Protein AF-A0A7J5DVT0-F1 (afdb_monomer_lite)

Foldseek 3Di:
DPQDDDDDFQFWWKALDAPDPDPPPGDIFIWTFHDWDQDPVGIKTFTDTPNDTDIHDPVRIDTPGGDDPDDDDDDDPVSQVPDPPVDDDDDPDDD

Structure (mmCIF, N/CA/C/O backbone):
data_AF-A0A7J5DVT0-F1
#
_entry.id   AF-A0A7J5DVT0-F1
#
loop_
_atom_site.group_PDB
_atom_site.id
_atom_site.type_symbol
_atom_site.label_atom_id
_atom_site.label_alt_id
_atom_site.label_comp_id
_atom_site.label_asym_id
_atom_site.label_entity_id
_atom_site.label_seq_id
_atom_site.pdbx_PDB_ins_code
_atom_site.Cartn_x
_atom_site.Cartn_y
_atom_site.Cartn_z
_atom_site.occupancy
_atom_site.B_iso_or_equiv
_atom_site.auth_seq_id
_atom_site.auth_comp_id
_atom_site.auth_asym_id
_atom_site.auth_atom_id
_atom_site.pdbx_PDB_model_num
ATOM 1 N N . MET A 1 1 ? 20.791 -10.947 -8.272 1.00 46.62 1 MET A N 1
ATOM 2 C CA . MET A 1 1 ? 19.804 -10.140 -7.528 1.00 46.62 1 MET A CA 1
ATOM 3 C C . MET A 1 1 ? 18.719 -11.091 -7.071 1.00 46.62 1 MET A C 1
ATOM 5 O O . MET A 1 1 ? 18.254 -11.857 -7.905 1.00 46.62 1 MET A O 1
ATOM 9 N N . ALA A 1 2 ? 18.399 -11.128 -5.777 1.00 50.88 2 ALA A N 1
ATOM 10 C CA . ALA A 1 2 ? 17.214 -11.856 -5.331 1.00 50.88 2 ALA A CA 1
ATOM 11 C C . ALA A 1 2 ? 15.992 -11.207 -5.996 1.00 50.88 2 ALA A C 1
ATOM 13 O O . ALA A 1 2 ? 15.929 -9.979 -6.068 1.00 50.88 2 ALA A O 1
ATOM 14 N N . ALA A 1 3 ? 15.091 -12.014 -6.554 1.00 62.50 3 ALA A N 1
ATOM 15 C CA . ALA A 1 3 ? 13.854 -11.496 -7.120 1.00 62.50 3 ALA A CA 1
ATOM 16 C C . ALA A 1 3 ? 13.065 -10.829 -5.987 1.00 62.50 3 ALA A C 1
ATOM 18 O O . ALA A 1 3 ? 12.808 -11.453 -4.961 1.00 62.50 3 ALA A O 1
ATOM 19 N N . MET A 1 4 ? 12.760 -9.544 -6.147 1.00 70.31 4 MET A N 1
ATOM 20 C CA . MET A 1 4 ? 11.985 -8.790 -5.172 1.00 70.31 4 MET A CA 1
ATOM 21 C C . MET A 1 4 ? 10.550 -9.307 -5.209 1.00 70.31 4 MET A C 1
ATOM 23 O O . MET A 1 4 ? 9.875 -9.208 -6.238 1.00 70.31 4 MET A O 1
ATOM 27 N N . GLU A 1 5 ? 10.105 -9.910 -4.111 1.00 81.38 5 GLU A N 1
ATOM 28 C CA . GLU A 1 5 ? 8.743 -10.420 -4.029 1.00 81.38 5 GLU A CA 1
ATOM 29 C C . GLU A 1 5 ? 7.743 -9.255 -4.041 1.00 81.38 5 GLU A C 1
ATOM 31 O O . GLU A 1 5 ? 7.958 -8.237 -3.374 1.00 81.38 5 GLU A O 1
ATOM 36 N N . PRO A 1 6 ? 6.642 -9.367 -4.804 1.00 86.94 6 PRO A N 1
ATOM 37 C CA . PRO A 1 6 ? 5.652 -8.311 -4.847 1.00 86.94 6 PRO A CA 1
ATOM 38 C C . PRO A 1 6 ? 4.920 -8.173 -3.515 1.00 86.94 6 PRO A C 1
ATOM 40 O O . PRO A 1 6 ? 4.526 -9.175 -2.912 1.00 86.94 6 PRO A O 1
ATOM 43 N N . LEU A 1 7 ? 4.581 -6.937 -3.141 1.00 86.38 7 LEU A N 1
ATOM 44 C CA . LEU A 1 7 ? 3.630 -6.702 -2.055 1.00 86.38 7 LEU A CA 1
ATOM 45 C C . LEU A 1 7 ? 2.309 -7.412 -2.363 1.00 86.38 7 LEU A C 1
ATOM 47 O O . LEU A 1 7 ? 1.848 -7.453 -3.514 1.00 86.38 7 LEU A O 1
ATOM 51 N N . ALA A 1 8 ? 1.710 -8.009 -1.338 1.00 85.56 8 ALA A N 1
ATOM 52 C CA . ALA A 1 8 ? 0.425 -8.668 -1.490 1.00 85.56 8 ALA A CA 1
ATOM 53 C C . ALA A 1 8 ? -0.686 -7.630 -1.692 1.00 85.56 8 ALA A C 1
ATOM 55 O O . ALA A 1 8 ? -0.566 -6.457 -1.332 1.00 85.56 8 ALA A O 1
ATOM 56 N N . PHE A 1 9 ? -1.807 -8.080 -2.252 1.00 83.88 9 PHE A N 1
ATOM 57 C CA . PHE A 1 9 ? -3.017 -7.271 -2.225 1.00 83.88 9 PHE A CA 1
ATOM 58 C C . PHE A 1 9 ? -3.400 -6.965 -0.780 1.00 83.88 9 PHE A C 1
ATOM 60 O O . PHE A 1 9 ? -3.248 -7.798 0.113 1.00 83.88 9 PHE A O 1
ATOM 67 N N . PHE A 1 10 ? -3.889 -5.751 -0.578 1.00 84.12 10 PHE A N 1
ATOM 68 C CA . PHE A 1 10 ? -4.222 -5.178 0.714 1.00 84.12 10 PHE A CA 1
ATOM 69 C C . PHE A 1 10 ? -3.041 -5.027 1.679 1.00 84.12 10 PHE A C 1
ATOM 71 O O . PHE A 1 10 ? -3.254 -4.831 2.873 1.00 84.12 10 PHE A O 1
ATOM 78 N N . SER A 1 11 ? -1.795 -5.056 1.192 1.00 85.88 11 SER A N 1
ATOM 79 C CA . SER A 1 11 ? -0.653 -4.614 1.995 1.00 85.88 11 SER A CA 1
ATOM 80 C C . SER A 1 11 ? -0.881 -3.200 2.518 1.00 85.88 11 SER A C 1
ATOM 82 O O . SER A 1 11 ? -1.177 -2.290 1.742 1.00 85.88 11 SER A O 1
ATOM 84 N N . LEU A 1 12 ? -0.727 -3.032 3.829 1.00 88.44 12 LEU A N 1
ATOM 85 C CA . LEU A 1 12 ? -0.662 -1.729 4.465 1.00 88.44 12 LEU A CA 1
ATOM 86 C C . LEU A 1 12 ? 0.742 -1.175 4.242 1.00 88.44 12 LEU A C 1
ATOM 88 O O . LEU A 1 12 ? 1.729 -1.857 4.518 1.00 88.44 12 LEU A O 1
ATOM 92 N N . VAL A 1 13 ? 0.830 0.045 3.731 1.00 87.94 13 VAL A N 1
ATOM 93 C CA . VAL A 1 13 ? 2.097 0.672 3.360 1.00 87.94 13 VAL A CA 1
ATOM 94 C C . VAL A 1 13 ? 2.189 2.077 3.922 1.00 87.94 13 VAL A C 1
ATOM 96 O O . VAL A 1 13 ? 1.204 2.813 3.978 1.00 87.94 13 VAL A O 1
ATOM 99 N N . VAL A 1 14 ? 3.400 2.451 4.307 1.00 89.12 14 VAL A N 1
ATOM 100 C CA . VAL A 1 14 ? 3.781 3.825 4.606 1.00 89.12 14 VAL A CA 1
ATOM 101 C C . VAL A 1 14 ? 4.516 4.407 3.411 1.00 89.12 14 VAL A C 1
ATOM 103 O O . VAL A 1 14 ? 5.377 3.759 2.819 1.00 89.12 14 VAL A O 1
ATOM 106 N N . THR A 1 15 ? 4.176 5.643 3.063 1.00 86.25 15 THR A N 1
ATOM 107 C CA . THR A 1 15 ? 4.804 6.376 1.964 1.00 86.25 15 THR A CA 1
ATOM 108 C C . THR A 1 15 ? 4.864 7.871 2.261 1.00 86.25 15 THR A C 1
ATOM 110 O O . THR A 1 15 ? 4.145 8.373 3.123 1.00 86.25 15 THR A O 1
ATOM 113 N N . ARG A 1 16 ? 5.714 8.604 1.541 1.00 83.56 16 ARG A N 1
ATOM 114 C CA . ARG A 1 16 ? 5.796 10.076 1.583 1.00 83.56 16 ARG A CA 1
ATOM 115 C C . ARG A 1 16 ? 5.218 10.747 0.331 1.00 83.56 16 ARG A C 1
ATOM 117 O O . ARG A 1 16 ? 5.337 11.961 0.161 1.00 83.56 16 ARG A O 1
ATOM 124 N N . GLY A 1 17 ? 4.546 9.964 -0.514 1.00 76.00 17 GLY A N 1
ATOM 125 C CA . GLY A 1 17 ? 3.903 10.414 -1.746 1.00 76.00 17 GLY A CA 1
ATOM 126 C C . GLY A 1 17 ? 4.583 9.863 -3.006 1.00 76.00 17 GLY A C 1
ATOM 127 O O . GLY A 1 17 ? 5.715 9.388 -2.942 1.00 76.00 17 GLY A O 1
ATOM 128 N N . PRO A 1 18 ? 3.888 9.871 -4.151 1.00 72.25 18 PRO A N 1
ATOM 129 C CA . PRO A 1 18 ? 4.418 9.313 -5.391 1.00 72.25 18 PRO A CA 1
ATOM 130 C C . PRO A 1 18 ? 5.514 10.209 -5.980 1.00 72.25 18 PRO A C 1
ATOM 132 O O . PRO A 1 18 ? 5.461 11.438 -5.852 1.00 72.25 18 PRO A O 1
ATOM 135 N N . GLY A 1 19 ? 6.508 9.605 -6.627 1.00 68.38 19 GLY A N 1
ATOM 136 C CA . GLY A 1 19 ? 7.693 10.293 -7.141 1.00 68.38 19 GLY A CA 1
ATOM 137 C C . GLY A 1 19 ? 8.580 10.881 -6.038 1.00 68.38 19 GLY A C 1
ATOM 138 O O . GLY A 1 19 ? 9.367 11.793 -6.303 1.00 68.38 19 GLY A O 1
ATOM 139 N N . THR A 1 20 ? 8.431 10.424 -4.790 1.00 59.31 20 THR A N 1
ATOM 140 C CA . THR A 1 20 ? 9.198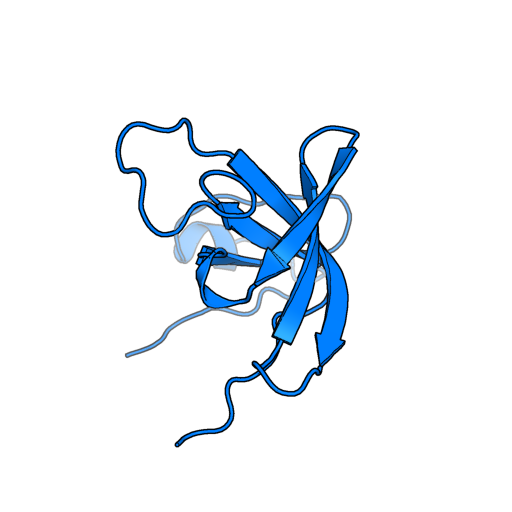 10.930 -3.646 1.00 59.31 20 THR A CA 1
ATOM 141 C C . THR A 1 20 ? 10.267 9.930 -3.251 1.00 59.31 20 THR A C 1
ATOM 143 O O . THR A 1 20 ? 10.212 9.261 -2.224 1.00 59.31 20 THR A O 1
ATOM 146 N N . HIS A 1 21 ? 11.315 9.871 -4.063 1.00 57.41 21 HIS A N 1
ATOM 147 C CA . HIS A 1 21 ? 12.575 9.335 -3.580 1.00 57.41 21 HIS A CA 1
ATOM 148 C C . HIS A 1 21 ? 13.125 10.291 -2.509 1.00 57.41 21 HIS A C 1
ATOM 150 O O . HIS A 1 21 ? 13.796 11.273 -2.810 1.00 57.41 21 HIS A O 1
ATOM 156 N N . VAL A 1 22 ? 12.796 9.993 -1.249 1.00 56.94 22 VAL A N 1
ATOM 157 C CA . VAL A 1 22 ? 13.476 10.481 -0.041 1.00 56.94 22 VAL A CA 1
ATOM 158 C C . VAL A 1 22 ? 13.429 12.008 0.153 1.00 56.94 22 VAL A C 1
ATOM 160 O O . VAL A 1 22 ? 14.456 12.677 0.205 1.00 56.94 22 VAL A O 1
ATOM 163 N N . ASP A 1 23 ? 12.231 12.566 0.340 1.00 62.06 23 ASP A N 1
ATOM 164 C CA . ASP A 1 23 ? 12.081 13.859 1.027 1.00 62.06 23 ASP A CA 1
ATOM 165 C C . ASP A 1 23 ? 11.712 13.593 2.501 1.00 62.06 23 ASP A C 1
ATOM 167 O O . ASP A 1 23 ? 10.567 13.219 2.780 1.00 62.06 23 ASP A O 1
ATOM 171 N N . PRO A 1 24 ? 12.656 13.714 3.454 1.00 65.12 24 PRO A N 1
ATOM 172 C CA . PRO A 1 24 ? 12.413 13.397 4.860 1.00 65.12 24 PRO A CA 1
ATOM 173 C C . PRO A 1 24 ? 11.432 14.361 5.544 1.00 65.12 24 PRO A C 1
ATOM 175 O O . PRO A 1 24 ? 10.901 14.014 6.605 1.00 65.12 24 PRO A O 1
ATOM 178 N N . ASP A 1 25 ? 11.138 15.512 4.935 1.00 72.12 25 ASP A N 1
ATOM 179 C CA . ASP A 1 25 ? 10.280 16.549 5.510 1.00 72.12 25 ASP A CA 1
ATOM 180 C C . ASP A 1 25 ? 8.821 16.440 5.037 1.00 72.12 25 ASP A C 1
ATOM 182 O O . ASP A 1 25 ? 7.925 17.071 5.606 1.00 72.12 25 ASP A O 1
ATOM 186 N N . LYS A 1 26 ? 8.535 15.594 4.036 1.00 69.94 26 LYS A N 1
ATOM 187 C CA . LYS A 1 26 ? 7.158 15.365 3.580 1.00 69.94 26 LYS A CA 1
ATOM 188 C C . LYS A 1 26 ? 6.331 14.584 4.600 1.00 69.94 26 LYS A C 1
ATOM 190 O O . LYS A 1 26 ? 6.816 13.574 5.115 1.00 69.94 26 LYS A O 1
ATOM 195 N N . PRO A 1 27 ? 5.066 14.972 4.843 1.00 73.56 27 PRO A N 1
ATOM 196 C CA . PRO A 1 27 ? 4.157 14.200 5.678 1.00 73.56 27 PRO A CA 1
ATOM 197 C C . PRO A 1 27 ? 4.061 12.741 5.226 1.00 73.56 27 PRO A C 1
ATOM 199 O O . PRO A 1 27 ? 4.007 12.446 4.032 1.00 73.56 27 PRO A O 1
ATOM 202 N N . VAL A 1 28 ? 4.024 11.834 6.199 1.00 82.69 28 VAL A N 1
ATOM 203 C CA . VAL A 1 28 ? 3.817 10.410 5.943 1.00 82.69 28 VAL A CA 1
ATOM 204 C C . VAL A 1 28 ? 2.332 10.146 5.709 1.00 82.69 28 VAL A C 1
ATOM 206 O O . VAL A 1 28 ? 1.479 10.636 6.449 1.00 82.69 28 VAL A O 1
ATOM 209 N N . ALA A 1 29 ? 2.038 9.337 4.699 1.00 84.56 29 ALA A N 1
ATOM 210 C CA . ALA A 1 29 ? 0.722 8.803 4.416 1.00 84.56 29 ALA A CA 1
ATOM 211 C C . ALA A 1 29 ? 0.690 7.290 4.653 1.00 84.56 29 ALA A C 1
ATOM 213 O O . ALA A 1 29 ? 1.671 6.580 4.419 1.00 84.56 29 ALA A O 1
ATOM 214 N N . LEU A 1 30 ? -0.473 6.815 5.091 1.00 87.56 30 LEU A N 1
ATOM 215 C CA . LEU A 1 30 ? -0.799 5.402 5.204 1.00 87.56 30 LEU A CA 1
ATOM 216 C C . LEU A 1 30 ? -1.693 5.019 4.026 1.00 87.56 30 LEU A C 1
ATOM 218 O O . LEU A 1 30 ? -2.675 5.712 3.746 1.00 87.56 30 LEU A O 1
ATOM 222 N N . GLY A 1 31 ? -1.359 3.927 3.349 1.00 89.00 31 GLY A N 1
ATOM 223 C CA . GLY A 1 31 ? -2.105 3.454 2.195 1.00 89.00 31 GLY A CA 1
ATOM 224 C C . GLY A 1 31 ? -2.290 1.948 2.173 1.00 89.00 31 GLY A C 1
ATOM 225 O O . GLY A 1 31 ? -1.640 1.212 2.914 1.00 89.00 31 GLY A O 1
ATOM 226 N N . VAL A 1 32 ? -3.189 1.495 1.305 1.00 90.00 32 VAL A N 1
ATOM 227 C CA . VAL A 1 32 ? -3.474 0.074 1.086 1.00 90.00 32 VAL A CA 1
ATOM 228 C C . VAL A 1 32 ? -3.258 -0.269 -0.382 1.00 90.00 32 VAL A C 1
ATOM 230 O O . VAL A 1 32 ? -3.817 0.385 -1.262 1.00 90.00 32 VAL A O 1
ATOM 233 N N . VAL A 1 33 ? -2.464 -1.302 -0.657 1.00 89.94 33 VAL A N 1
ATOM 234 C CA . VAL A 1 33 ? -2.214 -1.792 -2.020 1.00 89.94 33 VAL A CA 1
ATOM 235 C C . VAL A 1 33 ? -3.483 -2.435 -2.586 1.00 89.94 33 VAL A C 1
ATOM 237 O O . VAL A 1 33 ? -3.973 -3.428 -2.055 1.00 89.94 33 VAL A O 1
ATOM 240 N N . LEU A 1 34 ? -4.003 -1.905 -3.691 1.00 90.31 34 LEU A N 1
ATOM 241 C CA . LEU A 1 34 ? -5.170 -2.438 -4.407 1.00 90.31 34 LEU A CA 1
ATOM 242 C C . LEU A 1 34 ? -4.809 -3.113 -5.733 1.00 90.31 34 LEU A C 1
ATOM 244 O O . LEU A 1 34 ? -5.582 -3.918 -6.247 1.00 90.31 34 LEU A O 1
ATOM 248 N N . GLY A 1 35 ? -3.652 -2.778 -6.297 1.00 89.56 35 GLY A N 1
ATOM 249 C CA . GLY A 1 35 ? -3.195 -3.262 -7.593 1.00 89.56 35 GLY A CA 1
ATOM 250 C C . GLY A 1 35 ? -1.684 -3.391 -7.629 1.00 89.56 35 GLY A C 1
ATOM 251 O O . GLY A 1 35 ? -0.984 -2.665 -6.924 1.00 89.56 35 GLY A O 1
ATOM 252 N N . ARG A 1 36 ? -1.186 -4.301 -8.466 1.00 93.56 36 ARG A N 1
ATOM 253 C CA . ARG A 1 36 ? 0.242 -4.451 -8.746 1.00 93.56 36 ARG A CA 1
ATOM 254 C C . ARG A 1 36 ? 0.477 -4.846 -10.196 1.00 93.56 36 ARG A C 1
ATOM 256 O O . ARG A 1 36 ? -0.319 -5.596 -10.763 1.00 93.56 36 ARG A O 1
ATOM 263 N N . SER A 1 37 ? 1.571 -4.368 -10.764 1.00 92.44 37 SER A N 1
ATOM 264 C CA . SER A 1 37 ? 2.024 -4.697 -12.115 1.00 92.44 37 SER A CA 1
ATOM 265 C C . SER A 1 37 ? 3.540 -4.832 -12.136 1.00 92.44 37 SER A C 1
ATOM 267 O O . SER A 1 37 ? 4.230 -4.028 -11.514 1.00 92.44 37 SER A O 1
ATOM 269 N N . GLU A 1 38 ? 4.047 -5.823 -12.859 1.00 93.00 38 GLU A N 1
ATOM 270 C CA . GLU A 1 38 ? 5.480 -6.001 -13.098 1.00 93.00 38 GLU A CA 1
ATOM 271 C C . GLU A 1 38 ? 5.859 -5.299 -14.405 1.00 93.00 38 GLU A C 1
ATOM 273 O O . GLU A 1 38 ? 5.184 -5.481 -15.421 1.00 93.00 38 GLU A O 1
ATOM 278 N N . GLY A 1 39 ? 6.904 -4.476 -14.367 1.00 86.12 39 GLY A N 1
ATOM 279 C CA . GLY A 1 39 ? 7.501 -3.838 -15.536 1.00 86.12 39 GLY A CA 1
ATOM 280 C C . GLY A 1 39 ? 9.016 -4.026 -15.559 1.00 86.12 39 GLY A C 1
ATOM 281 O O . GLY A 1 39 ? 9.588 -4.653 -14.667 1.00 86.12 39 GLY A O 1
ATOM 282 N N . ASP A 1 40 ? 9.667 -3.450 -16.568 1.00 85.75 40 ASP A N 1
ATOM 283 C CA . ASP A 1 40 ? 11.115 -3.596 -16.783 1.00 85.75 40 ASP A CA 1
ATOM 284 C C . ASP A 1 40 ? 11.954 -3.059 -15.605 1.00 85.75 40 ASP A C 1
ATOM 286 O O . ASP A 1 40 ? 13.017 -3.599 -15.302 1.00 85.75 40 ASP A O 1
ATOM 290 N N . ASP A 1 41 ? 11.435 -2.050 -14.896 1.00 83.38 41 ASP A N 1
ATOM 291 C CA . ASP A 1 41 ? 12.067 -1.418 -13.729 1.00 83.38 41 ASP A CA 1
ATOM 292 C C . ASP A 1 41 ? 11.626 -2.037 -12.382 1.00 83.38 41 ASP A C 1
ATOM 294 O O . ASP A 1 41 ? 11.953 -1.522 -11.312 1.00 83.38 41 ASP A O 1
ATOM 298 N N . GLY A 1 42 ? 10.868 -3.140 -12.409 1.00 87.81 42 GLY A N 1
ATOM 299 C CA . GLY A 1 42 ? 10.357 -3.834 -11.225 1.00 87.81 42 GLY A CA 1
ATOM 300 C C . GLY A 1 42 ? 8.857 -3.640 -10.987 1.00 87.81 42 GLY A C 1
ATOM 301 O O . GLY A 1 42 ? 8.073 -3.419 -11.912 1.00 87.81 42 GLY A O 1
ATOM 302 N N . TRP A 1 43 ? 8.429 -3.781 -9.731 1.00 92.31 43 TRP A N 1
ATOM 303 C CA . TRP A 1 43 ? 7.010 -3.744 -9.372 1.00 92.31 43 TRP A CA 1
ATOM 304 C C . TRP A 1 43 ? 6.484 -2.319 -9.179 1.00 92.31 43 TRP A C 1
ATOM 306 O O . TRP A 1 43 ? 7.022 -1.549 -8.381 1.00 92.31 43 TRP A O 1
ATOM 316 N N . GLY A 1 44 ? 5.369 -2.021 -9.843 1.00 92.56 44 GLY A N 1
ATOM 317 C CA . GLY A 1 44 ? 4.526 -0.856 -9.593 1.00 92.56 44 GLY A CA 1
ATOM 318 C C . GLY A 1 44 ? 3.245 -1.234 -8.850 1.00 92.56 44 GLY A C 1
ATOM 319 O O . GLY A 1 44 ? 2.722 -2.341 -9.014 1.00 92.56 44 GLY A O 1
ATOM 320 N N . TYR A 1 45 ? 2.722 -0.308 -8.049 1.00 93.12 45 TYR A N 1
ATOM 321 C CA . TYR A 1 45 ? 1.578 -0.528 -7.165 1.00 93.12 45 TYR A CA 1
ATOM 322 C C . TYR A 1 45 ? 0.551 0.589 -7.282 1.00 93.12 45 TYR A C 1
ATOM 324 O O . TYR A 1 45 ? 0.903 1.765 -7.292 1.00 93.12 45 TYR A O 1
ATOM 332 N N .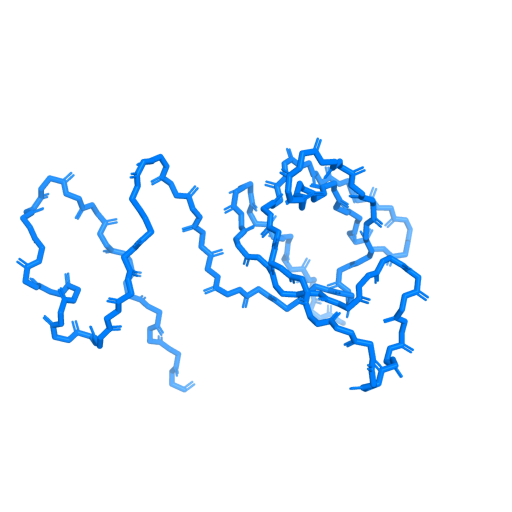 ALA A 1 46 ? -0.727 0.216 -7.300 1.00 93.25 46 ALA A N 1
ATOM 333 C CA . ALA A 1 46 ? -1.835 1.139 -7.094 1.00 93.25 46 ALA A CA 1
ATOM 334 C C . ALA A 1 46 ? -2.218 1.113 -5.609 1.00 93.25 46 ALA A C 1
ATOM 336 O O . ALA A 1 46 ? -2.605 0.062 -5.094 1.00 93.25 46 ALA A O 1
ATOM 337 N N . VAL A 1 47 ? -2.104 2.249 -4.924 1.00 91.81 47 VAL A N 1
ATOM 338 C CA . VAL A 1 47 ? -2.296 2.376 -3.475 1.00 91.81 47 VAL A CA 1
ATOM 339 C C . VAL A 1 47 ? -3.414 3.371 -3.185 1.00 91.81 47 VAL A C 1
ATOM 341 O O . VAL A 1 47 ? -3.373 4.511 -3.648 1.00 91.81 47 VAL A O 1
ATOM 344 N N . LEU A 1 48 ? -4.404 2.948 -2.400 1.00 88.94 48 LEU A N 1
ATOM 345 C CA . LEU A 1 48 ? -5.463 3.812 -1.886 1.00 88.94 48 LEU A CA 1
ATOM 346 C C . LEU A 1 48 ? -4.965 4.554 -0.645 1.00 88.94 48 LEU A C 1
ATOM 348 O O . LEU A 1 48 ? -4.581 3.918 0.335 1.00 88.94 48 LEU A O 1
ATOM 352 N N . ILE A 1 49 ? -5.005 5.884 -0.682 1.00 87.31 49 ILE A N 1
ATOM 353 C CA . ILE A 1 49 ? -4.692 6.773 0.439 1.00 87.31 49 ILE A CA 1
ATOM 354 C C . ILE A 1 49 ? -5.884 7.712 0.619 1.00 87.31 49 ILE A C 1
ATOM 356 O O . ILE A 1 49 ? -6.226 8.486 -0.279 1.00 87.31 49 ILE A O 1
ATOM 360 N N . GLY A 1 50 ? -6.539 7.635 1.778 1.00 83.62 50 GLY A N 1
ATOM 361 C CA . GLY A 1 50 ? -7.834 8.285 1.972 1.00 83.62 50 GLY A CA 1
ATOM 362 C C . GLY A 1 50 ? -8.851 7.767 0.950 1.00 83.62 50 GLY A C 1
ATOM 363 O O . GLY A 1 50 ? -9.150 6.578 0.923 1.00 83.62 50 GLY A O 1
ATOM 364 N N . GLU A 1 51 ? -9.351 8.655 0.092 1.00 82.94 51 GLU A N 1
ATOM 365 C CA . GLU A 1 51 ? -10.342 8.334 -0.950 1.00 82.94 51 GLU A CA 1
ATOM 366 C C . GLU A 1 51 ? -9.745 8.293 -2.369 1.00 82.94 51 GLU A C 1
ATOM 368 O O . GLU A 1 51 ? -10.468 8.108 -3.347 1.00 82.94 51 GLU A O 1
ATOM 373 N N . GLN A 1 52 ? -8.429 8.483 -2.508 1.00 83.81 52 GLN A N 1
ATOM 374 C CA . GLN A 1 52 ? -7.754 8.591 -3.803 1.00 83.81 52 GLN A CA 1
ATOM 375 C C . GLN A 1 52 ? -6.759 7.452 -4.015 1.00 83.81 52 GLN A C 1
ATOM 377 O O . GLN A 1 52 ? -6.101 6.995 -3.082 1.00 83.81 52 GLN A O 1
ATOM 382 N N . THR A 1 53 ? -6.647 6.992 -5.261 1.00 89.62 53 THR A N 1
ATOM 383 C CA . THR A 1 53 ? -5.677 5.963 -5.656 1.00 89.62 53 THR A CA 1
ATOM 384 C C . THR A 1 53 ? -4.493 6.608 -6.362 1.00 89.62 53 THR A C 1
ATOM 386 O O . THR A 1 53 ? -4.679 7.428 -7.261 1.00 89.62 53 THR A O 1
ATOM 389 N N . TYR A 1 54 ? -3.288 6.207 -5.976 1.00 90.31 54 TYR A N 1
ATOM 390 C CA . TYR A 1 54 ? -2.027 6.709 -6.513 1.00 90.31 54 TYR A CA 1
ATOM 391 C C . TYR A 1 54 ? -1.140 5.553 -6.972 1.00 90.31 54 TYR A C 1
ATOM 393 O O . TYR A 1 54 ? -1.272 4.433 -6.479 1.00 90.31 54 TYR A O 1
ATOM 401 N N . SER A 1 55 ? -0.228 5.838 -7.898 1.00 91.81 55 SER A N 1
ATOM 402 C CA . SER A 1 55 ? 0.743 4.866 -8.402 1.00 91.81 55 SER A CA 1
ATOM 403 C C . SER A 1 55 ? 2.102 5.068 -7.745 1.00 91.81 55 SER A C 1
ATOM 405 O O . SER A 1 55 ? 2.555 6.205 -7.634 1.00 91.81 55 SER A O 1
ATOM 407 N N . PHE A 1 56 ? 2.747 3.972 -7.357 1.00 91.62 56 PHE A N 1
ATOM 408 C CA . PHE A 1 56 ? 4.041 3.965 -6.676 1.00 91.62 56 PHE A CA 1
ATOM 409 C C . PHE A 1 56 ? 4.968 2.896 -7.239 1.00 91.62 56 PHE A C 1
ATOM 411 O O . PHE A 1 56 ? 4.508 1.815 -7.619 1.00 91.62 56 PHE A O 1
ATOM 418 N N . HIS A 1 57 ? 6.267 3.169 -7.220 1.00 91.31 57 HIS A N 1
ATOM 419 C CA . HIS A 1 57 ? 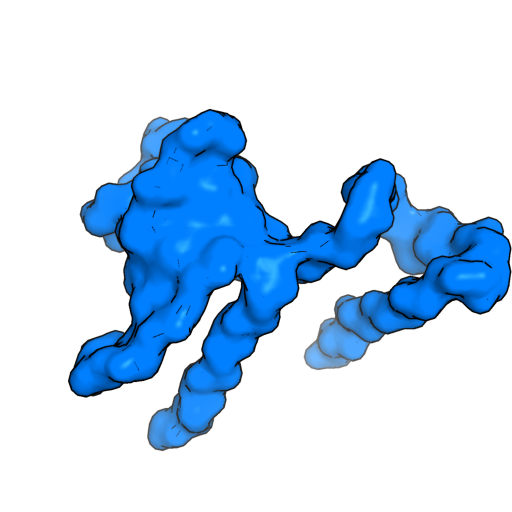7.298 2.143 -7.344 1.00 91.31 57 HIS A CA 1
ATOM 420 C C . HIS A 1 57 ? 7.504 1.420 -6.005 1.00 91.31 57 HIS A C 1
ATOM 422 O O . HIS A 1 57 ? 7.147 1.932 -4.942 1.00 91.31 57 HIS A O 1
ATOM 428 N N . HIS A 1 58 ? 8.038 0.196 -6.045 1.00 88.81 58 HIS A N 1
ATOM 429 C CA . HIS A 1 58 ? 8.228 -0.623 -4.841 1.00 88.81 58 HIS A CA 1
ATOM 430 C C . HIS A 1 58 ? 9.058 0.072 -3.753 1.00 88.81 58 HIS A C 1
ATOM 432 O O . HIS A 1 58 ? 8.746 -0.044 -2.574 1.00 88.81 58 HIS A O 1
ATOM 438 N N . ASP A 1 59 ? 10.100 0.798 -4.145 1.00 87.50 59 ASP A N 1
ATOM 439 C CA . ASP A 1 59 ? 11.028 1.500 -3.254 1.00 87.50 59 ASP A CA 1
ATOM 440 C C . ASP A 1 59 ? 10.434 2.747 -2.580 1.00 87.50 59 ASP A C 1
ATOM 442 O O . ASP A 1 59 ? 10.996 3.259 -1.611 1.00 87.50 59 ASP A O 1
ATOM 446 N N . GLU A 1 60 ? 9.267 3.203 -3.030 1.00 88.06 60 GLU A N 1
ATOM 447 C CA . GLU A 1 60 ? 8.519 4.309 -2.426 1.00 88.06 60 GLU A CA 1
ATOM 448 C C . GLU A 1 60 ? 7.564 3.849 -1.312 1.00 88.06 60 GLU A C 1
ATOM 450 O O . GLU A 1 60 ? 6.885 4.676 -0.683 1.00 88.06 60 GLU A O 1
ATOM 455 N N . LEU A 1 61 ? 7.480 2.533 -1.087 1.00 87.69 61 LEU A N 1
ATOM 456 C CA . LEU A 1 61 ? 6.545 1.900 -0.169 1.00 87.69 61 LEU A CA 1
ATOM 457 C C . LEU A 1 61 ? 7.291 1.125 0.913 1.00 87.69 61 LEU A C 1
ATOM 459 O O . LEU A 1 61 ? 8.028 0.181 0.645 1.00 87.69 61 LEU A O 1
ATOM 463 N N . ILE A 1 62 ? 7.025 1.481 2.164 1.00 87.94 62 ILE A N 1
ATOM 464 C CA . ILE A 1 62 ? 7.473 0.710 3.320 1.00 87.94 62 ILE A CA 1
ATOM 465 C C . ILE A 1 62 ? 6.312 -0.196 3.742 1.00 87.94 62 ILE A C 1
ATOM 467 O O . ILE A 1 62 ? 5.299 0.322 4.225 1.00 87.94 62 ILE A O 1
ATOM 471 N N . PRO A 1 63 ? 6.401 -1.525 3.556 1.00 86.06 63 PRO A N 1
ATOM 472 C CA . PRO A 1 63 ? 5.347 -2.433 3.984 1.00 86.06 63 PRO A CA 1
ATOM 473 C C . PRO A 1 63 ? 5.265 -2.483 5.509 1.00 86.06 63 PRO A C 1
ATOM 475 O O . PRO A 1 63 ? 6.267 -2.673 6.192 1.00 86.06 63 PRO A O 1
ATOM 478 N N . LEU A 1 64 ? 4.051 -2.332 6.036 1.00 81.56 64 LEU A N 1
ATOM 479 C CA . LEU A 1 64 ? 3.744 -2.453 7.463 1.00 81.56 64 LEU A CA 1
ATOM 480 C C . LEU A 1 64 ? 3.004 -3.753 7.813 1.00 81.56 64 LEU A C 1
ATOM 482 O O . LEU A 1 64 ? 2.866 -4.077 8.987 1.00 81.56 64 LEU A O 1
ATOM 486 N N . GLY A 1 65 ? 2.486 -4.474 6.815 1.00 75.12 65 GLY A N 1
ATOM 487 C CA . GLY A 1 65 ? 1.683 -5.687 6.998 1.00 75.12 65 GLY A CA 1
ATOM 488 C C . GLY A 1 65 ? 0.577 -5.796 5.950 1.00 75.12 65 GLY A C 1
ATOM 489 O O . GLY A 1 65 ? 0.713 -5.257 4.850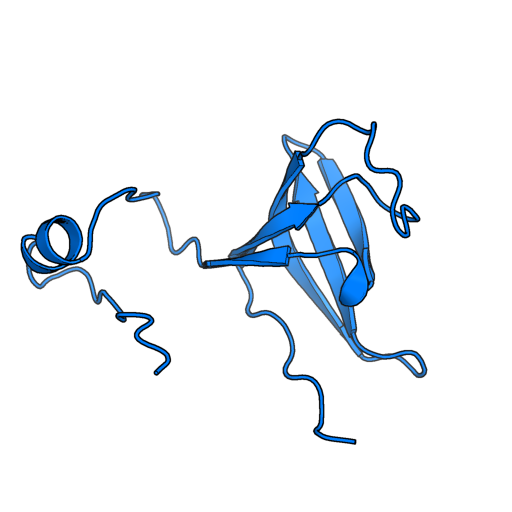 1.00 75.12 65 GLY A O 1
ATOM 490 N N . TRP A 1 66 ? -0.534 -6.461 6.283 1.00 64.69 66 TRP A N 1
ATOM 491 C CA . TRP A 1 66 ? -1.701 -6.628 5.404 1.00 64.69 66 TRP A CA 1
ATOM 492 C C . TRP A 1 66 ? -3.007 -6.309 6.135 1.00 64.69 66 TRP A C 1
ATOM 494 O O . TRP A 1 66 ? -3.203 -6.719 7.276 1.00 64.69 66 TRP A O 1
ATOM 504 N N . ALA A 1 67 ? -3.921 -5.614 5.461 1.00 60.53 67 ALA A N 1
ATOM 505 C CA . ALA A 1 67 ? -5.276 -5.350 5.921 1.00 60.53 67 ALA A CA 1
ATOM 506 C C . ALA A 1 67 ? -6.236 -6.395 5.325 1.00 60.53 67 ALA A C 1
ATOM 508 O O . ALA A 1 67 ? -6.656 -6.288 4.176 1.00 60.53 67 ALA A O 1
ATOM 509 N N . LEU A 1 68 ? -6.599 -7.417 6.098 1.00 54.31 68 LEU A N 1
ATOM 510 C CA . LEU A 1 68 ? -7.645 -8.376 5.728 1.00 54.31 68 LEU A CA 1
ATOM 511 C C . LEU A 1 68 ? -8.929 -8.030 6.489 1.00 54.31 68 LEU A C 1
ATOM 513 O O . LEU A 1 68 ? -8.980 -8.148 7.704 1.00 54.31 68 LEU A O 1
ATOM 517 N N . ASP A 1 69 ? -9.916 -7.550 5.732 1.00 48.69 69 ASP A N 1
ATOM 518 C CA . ASP A 1 69 ? -11.312 -7.229 6.066 1.00 48.69 69 ASP A CA 1
ATOM 519 C C . ASP A 1 69 ? -11.678 -6.919 7.547 1.00 48.69 69 ASP A C 1
ATOM 521 O O . ASP A 1 69 ? -11.712 -7.774 8.431 1.00 48.69 69 ASP A O 1
ATOM 525 N N . ARG A 1 70 ? -12.089 -5.657 7.746 1.00 42.59 70 ARG A N 1
ATOM 526 C CA . ARG A 1 70 ? -12.775 -5.022 8.897 1.00 42.59 70 ARG A CA 1
ATOM 527 C C . ARG A 1 70 ? -12.056 -4.801 10.225 1.00 42.59 70 ARG A C 1
ATOM 529 O O . ARG A 1 70 ? -12.643 -4.110 11.055 1.00 42.59 70 ARG A O 1
ATOM 536 N N . GLU A 1 71 ? -10.825 -5.251 10.443 1.00 46.53 71 GLU A N 1
ATOM 537 C CA . GLU A 1 71 ? -10.135 -4.915 11.699 1.00 46.53 71 GLU A CA 1
ATOM 538 C C . GLU A 1 71 ? -8.641 -4.672 11.508 1.00 46.53 71 GLU A C 1
ATOM 540 O O . GLU A 1 71 ? -7.902 -5.542 11.060 1.00 46.53 71 GLU A O 1
ATOM 545 N N . VAL A 1 72 ? -8.204 -3.461 11.858 1.00 47.84 72 VAL A N 1
ATOM 546 C CA . VAL A 1 72 ? -6.786 -3.131 12.001 1.00 47.84 72 VAL A CA 1
ATOM 547 C C . VAL A 1 72 ? -6.454 -3.311 13.477 1.00 47.84 72 VAL A C 1
ATOM 549 O O . VAL A 1 72 ? -6.892 -2.515 14.307 1.00 47.84 72 VAL A O 1
ATOM 552 N N . ILE A 1 73 ? -5.738 -4.383 13.811 1.00 48.19 73 ILE A N 1
ATOM 553 C CA . ILE A 1 73 ? -5.358 -4.695 15.191 1.00 48.19 73 ILE A CA 1
ATOM 554 C C . ILE A 1 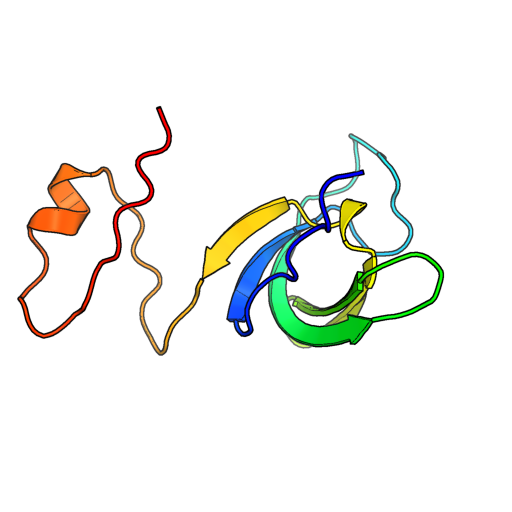73 ? -3.932 -4.194 15.410 1.00 48.19 73 ILE A C 1
ATOM 556 O O . ILE A 1 73 ? -3.004 -4.648 14.746 1.00 48.19 73 ILE A O 1
ATOM 560 N N . TYR A 1 74 ? -3.775 -3.248 16.334 1.00 44.31 74 TYR A N 1
ATOM 561 C CA . TYR A 1 74 ? -2.477 -2.784 16.819 1.00 44.31 74 TYR A CA 1
ATOM 562 C C . TYR A 1 74 ? -2.220 -3.417 18.187 1.00 44.31 74 TYR A C 1
ATOM 564 O O . TYR A 1 74 ? -3.070 -3.307 19.070 1.00 44.31 74 TYR A O 1
ATOM 572 N N . GLY A 1 75 ? -1.066 -4.058 18.372 1.00 52.88 75 GLY A N 1
ATOM 573 C CA . GLY A 1 75 ? -0.711 -4.705 19.632 1.00 52.88 75 GLY A CA 1
ATOM 574 C C . GLY A 1 75 ? 0.706 -5.270 19.632 1.00 52.88 75 GLY A C 1
ATOM 575 O O . GLY A 1 75 ? 1.366 -5.333 18.594 1.00 52.88 75 GLY A O 1
ATOM 576 N N . THR A 1 76 ? 1.168 -5.649 20.818 1.00 52.47 76 THR A N 1
ATOM 577 C CA . THR A 1 76 ? 2.358 -6.482 21.021 1.00 52.47 76 THR A CA 1
ATOM 578 C C . THR A 1 76 ? 2.060 -7.938 20.638 1.00 52.47 76 THR A C 1
ATOM 580 O O . THR A 1 76 ? 0.904 -8.305 20.425 1.00 52.47 76 THR A O 1
ATOM 583 N N . THR A 1 77 ? 3.079 -8.797 20.554 1.00 52.44 77 THR A N 1
ATOM 584 C CA . THR A 1 77 ? 2.895 -10.226 20.236 1.00 52.44 77 THR A CA 1
ATOM 585 C C . THR A 1 77 ? 1.902 -10.915 21.186 1.00 52.44 77 THR A C 1
ATOM 587 O O . THR A 1 77 ? 1.046 -11.666 20.727 1.00 52.44 77 THR A O 1
ATOM 590 N N . GLU A 1 78 ? 1.925 -10.584 22.482 1.00 60.84 78 GLU A N 1
ATOM 591 C CA . GLU A 1 78 ? 0.985 -11.121 23.484 1.00 60.84 78 GLU A CA 1
ATOM 592 C C . GLU A 1 78 ? -0.475 -10.707 23.213 1.00 60.84 78 GLU A C 1
ATOM 594 O O . GLU A 1 78 ? -1.398 -11.505 23.392 1.00 60.84 78 GLU A O 1
ATOM 599 N N . ASP A 1 79 ? -0.699 -9.482 22.722 1.00 52.38 79 ASP A N 1
ATOM 600 C CA . ASP A 1 79 ? -2.037 -8.981 22.376 1.00 52.38 79 ASP A CA 1
ATOM 601 C C . ASP A 1 79 ? -2.630 -9.724 21.166 1.00 52.38 79 ASP A C 1
ATOM 603 O O . ASP A 1 79 ? -3.847 -9.907 21.064 1.00 52.38 79 ASP A O 1
ATOM 607 N N . LEU A 1 80 ? -1.769 -10.170 20.246 1.00 54.75 80 LEU A N 1
ATOM 608 C CA . LEU A 1 80 ? -2.155 -10.910 19.045 1.00 54.75 80 LEU A CA 1
ATOM 609 C C . LEU A 1 80 ? -2.493 -12.380 19.348 1.00 54.75 80 LEU A C 1
ATOM 611 O O . LEU A 1 80 ? -3.414 -12.933 18.743 1.00 54.75 80 LEU A O 1
ATOM 615 N N . GLU A 1 81 ? -1.794 -13.003 20.298 1.00 58.91 81 GLU A N 1
ATOM 616 C CA . GLU A 1 81 ? -2.038 -14.386 20.742 1.00 58.91 81 GLU A CA 1
ATOM 617 C C . GLU A 1 81 ? -3.335 -14.543 21.551 1.00 58.91 81 GLU A C 1
ATOM 619 O O . GLU A 1 81 ? -3.926 -15.624 21.587 1.00 58.91 81 GLU A O 1
ATOM 624 N N . ALA A 1 82 ? -3.821 -13.460 22.162 1.00 64.69 82 ALA A N 1
ATOM 625 C CA . ALA A 1 82 ? -5.074 -13.437 22.914 1.00 64.69 82 ALA A CA 1
ATOM 626 C C . ALA A 1 82 ? -6.340 -13.390 22.027 1.00 64.69 82 ALA A C 1
ATOM 628 O O . ALA A 1 82 ? -7.463 -13.443 22.543 1.00 64.69 82 ALA A O 1
ATOM 629 N N . LEU A 1 83 ? -6.198 -13.283 20.699 1.00 56.41 83 LEU A N 1
ATOM 630 C CA . LEU A 1 83 ? -7.330 -13.180 19.777 1.00 56.41 83 LEU A CA 1
ATOM 631 C C . LEU A 1 83 ? -8.069 -14.525 19.609 1.00 56.41 83 LEU A C 1
ATOM 633 O O . LEU A 1 83 ? -7.448 -15.581 19.486 1.00 56.41 83 LEU A O 1
ATOM 637 N N . PRO A 1 84 ? -9.416 -14.525 19.554 1.00 49.16 84 PRO A N 1
ATOM 638 C CA . PRO A 1 84 ? -10.191 -15.754 19.406 1.00 49.16 84 PRO A CA 1
ATOM 639 C C . PRO A 1 84 ? -9.879 -16.478 18.083 1.00 49.16 84 PRO A C 1
ATOM 641 O O . PRO A 1 84 ? -9.858 -15.864 17.015 1.00 49.16 84 PRO A O 1
ATOM 644 N N . MET A 1 85 ? -9.725 -17.811 18.155 1.00 47.69 85 MET A N 1
ATOM 645 C CA . MET A 1 85 ? -9.217 -18.718 17.098 1.00 47.69 85 MET A CA 1
ATOM 646 C C . MET A 1 85 ? -9.903 -18.653 15.715 1.00 47.69 85 MET A C 1
ATOM 648 O O . MET A 1 85 ? -9.432 -19.284 14.772 1.00 47.69 85 MET A O 1
ATOM 652 N N . ALA A 1 86 ? -11.000 -17.910 15.550 1.00 43.50 86 ALA A N 1
ATOM 653 C CA . ALA A 1 86 ? -11.614 -17.677 14.240 1.00 43.50 86 ALA A CA 1
ATOM 654 C C . ALA A 1 86 ? -10.802 -16.710 13.355 1.00 43.50 86 ALA A C 1
ATOM 656 O O . ALA A 1 86 ? -11.085 -16.583 12.163 1.00 43.50 86 ALA A O 1
ATOM 657 N N . ARG A 1 87 ? -9.798 -16.028 13.915 1.00 45.25 87 ARG A N 1
ATOM 658 C CA . ARG A 1 87 ? -8.924 -15.105 13.191 1.00 45.25 87 ARG A CA 1
ATOM 659 C C . ARG A 1 87 ? -7.529 -15.688 13.092 1.00 45.25 87 ARG A C 1
ATOM 661 O O . ARG A 1 87 ? -6.841 -15.885 14.086 1.00 45.25 87 ARG A O 1
ATOM 668 N N . ARG A 1 88 ? -7.125 -15.988 11.861 1.00 40.81 88 ARG A N 1
ATOM 669 C CA . ARG A 1 88 ? -5.800 -16.518 11.559 1.00 40.81 88 ARG A CA 1
ATOM 670 C C . ARG A 1 88 ? -4.796 -15.367 11.596 1.00 40.81 88 ARG A C 1
ATOM 672 O O . ARG A 1 88 ? -4.623 -14.666 10.606 1.00 40.81 88 ARG A O 1
ATOM 679 N N . VAL A 1 89 ? -4.179 -15.175 12.753 1.00 47.78 89 VAL A N 1
ATOM 680 C CA . VAL A 1 89 ? -3.019 -14.302 12.938 1.00 47.78 89 VAL A CA 1
ATOM 681 C C . VAL A 1 89 ? -1.795 -15.041 12.403 1.00 47.78 89 VAL A C 1
ATOM 683 O O . VAL A 1 89 ? -1.573 -16.201 12.747 1.00 47.78 89 VAL A O 1
ATOM 686 N N . VAL A 1 90 ? -1.029 -14.394 11.527 1.00 46.31 90 VAL A N 1
ATOM 687 C CA . VAL A 1 90 ? 0.278 -14.894 11.090 1.00 46.31 90 VAL A CA 1
ATOM 688 C C . VAL A 1 90 ? 1.331 -14.003 11.752 1.00 46.31 90 VAL A C 1
ATOM 690 O O . VAL A 1 90 ? 1.389 -12.823 11.406 1.00 46.31 90 VAL A O 1
ATOM 693 N N . PRO A 1 91 ? 2.100 -14.511 12.730 1.00 39.28 91 PRO A N 1
ATOM 694 C CA . PRO A 1 91 ? 3.155 -13.740 13.377 1.00 39.28 91 PRO A CA 1
ATOM 695 C C . PRO A 1 91 ? 4.308 -13.489 12.396 1.00 39.28 91 PRO A C 1
ATOM 697 O O . PRO A 1 91 ? 4.693 -14.378 11.634 1.00 39.28 91 PRO A O 1
ATOM 700 N N . LEU A 1 92 ? 4.830 -12.262 12.403 1.00 43.22 92 LEU A N 1
ATOM 701 C CA . LEU A 1 92 ? 6.000 -11.839 11.633 1.00 43.22 92 LEU A CA 1
ATOM 702 C C . LEU A 1 92 ? 7.221 -11.807 12.557 1.00 43.22 92 LEU A C 1
ATOM 704 O O . LEU A 1 92 ? 7.768 -10.742 12.829 1.00 43.22 92 LEU A O 1
ATOM 708 N N . ASP A 1 93 ? 7.640 -12.968 13.049 1.00 44.00 93 ASP A N 1
ATOM 709 C CA . ASP A 1 93 ? 8.964 -13.077 13.654 1.00 44.00 93 ASP A CA 1
ATOM 710 C C . ASP A 1 93 ? 9.975 -13.314 12.525 1.00 44.00 93 ASP A C 1
ATOM 712 O O . ASP A 1 93 ? 9.997 -14.372 11.893 1.00 44.00 93 ASP A O 1
ATOM 716 N N . HIS A 1 94 ? 10.787 -12.296 12.243 1.00 37.75 94 HIS A N 1
ATOM 717 C CA . HIS A 1 94 ? 12.040 -12.441 11.511 1.00 37.75 94 HIS A CA 1
ATOM 718 C C . HIS A 1 94 ? 13.184 -12.267 12.516 1.00 37.75 94 HIS A C 1
ATOM 720 O O . HIS A 1 94 ? 13.331 -11.189 13.092 1.00 37.75 94 HIS A O 1
ATOM 726 N N . GLU A 1 95 ? 13.934 -13.352 12.742 1.00 36.94 95 GLU A N 1
ATOM 727 C CA . GLU A 1 95 ? 15.252 -13.348 13.400 1.00 36.94 95 GLU A CA 1
ATOM 728 C C . GLU A 1 95 ? 16.265 -12.454 12.667 1.00 36.94 95 GLU A C 1
ATOM 730 O O . GLU A 1 95 ? 16.201 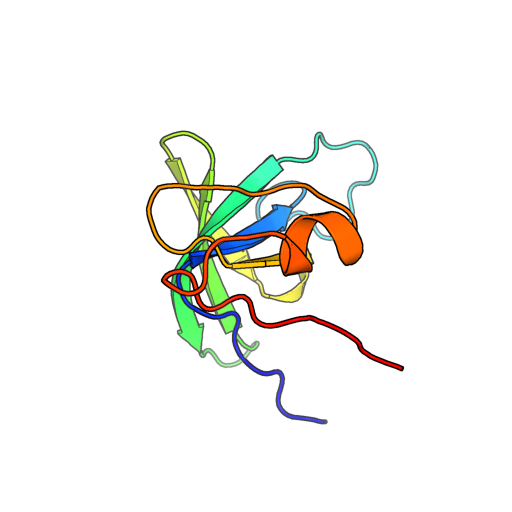-12.376 11.415 1.00 36.94 95 GLU A O 1
#

Secondary structure (DSSP, 8-state):
----PPPPTTEEEEES-TT-S--TTSPPEEEEEEEEEEETTEEEEEEEETTEEEEEEGGG-EEEEE--TT------HHHHHTS-TTS--------

Sequence (95 aa):
MAAMEPLAFFSLVVTRGPGTHVDPDKPVALGVVLGRSEGDDGWGYAVLIGEQTYSFHHDELIPLGWALDREVIYGTTEDLEALPMARRVVPLDHE

pLDDT: mean 71.9, std 18.27, range [36.94, 93.56]

Radius of gyration: 14.95 Å; chains: 1; bounding box: 33×35×40 Å

Organism: Nocardioides simplex (NCBI:txid2045)